Protein AF-A0A8S3HIA4-F1 (afdb_monomer_lite)

InterPro domains:
  IPR002110 Ankyrin repeat [PF12796] (87-155)
  IPR002110 Ankyrin repeat [PS50088] (114-146)
  IPR002110 Ankyrin repeat [SM00248] (114-143)
  IPR036770 Ankyrin repeat-containing domain superfamily [G3DSA:1.25.40.20] (20-155)
  IPR036770 Ankyrin repeat-containing domain superfamily [SSF48403] (70-155)
  IPR051226 Protein Phosphatase 1 Regulatory Subunit [PTHR24179] (12-155)

Sequence (155 aa):
MDHSELVQEMVLLEKLTAQERLKHAKRRRQQQLANWARREASLGNGTIISSSMTNGTITSISNSRKLKSIRTKEFLVQFPANVVLLEATARQDVEEVRSLLKSGKYNPNTANEDGLTPMHQCSIDNSDQILRLLIEHGGDVNAKDRDLWTPLHAA

Radius of gyration: 24.71 Å; chains: 1; bounding box: 54×59×45 Å

Foldseek 3Di:
DDPVVVVVVVVVLVVDDPVVNVVVVVVVVVVVVVVVVVVCVVVPPPDDDPPPPDDDDDDDDDDDDDPPDPPPPPPPDDDDLLCQLLVCLLVLVLVSNLVSLVVVPHQQCRADPQQDGSLLNCLLVVPPSSNVSSVVSPNDQCRQGPVGDGSVNSD

Organism: NCBI:txid392030

Secondary structure (DSSP, 8-state):
--HHHHHHHHHHHHHS-HHHHHHHHHHHHHHHHHHHHHHHHHH-----------SS--------S----------SS---HHHHHHHHHHTT-HHHHHHHHHTT-S-TT---TT---HHHHHHHTT-HHHHHHHHHTT--TT---TT---GGGG-

Structure (mmCIF, N/CA/C/O backbone):
data_AF-A0A8S3HIA4-F1
#
_entry.id   AF-A0A8S3HIA4-F1
#
loop_
_atom_site.group_PDB
_atom_site.id
_atom_site.type_symbol
_atom_site.label_atom_id
_atom_site.label_alt_id
_atom_site.label_comp_id
_atom_site.label_asym_id
_atom_site.label_entity_id
_atom_site.label_seq_id
_atom_site.pdbx_PDB_ins_code
_atom_site.Cartn_x
_atom_site.Cartn_y
_atom_site.Cartn_z
_atom_site.occupancy
_atom_site.B_iso_or_equiv
_atom_site.auth_seq_id
_atom_site.auth_comp_id
_atom_site.auth_asym_id
_atom_site.auth_atom_id
_atom_site.pdbx_PDB_model_num
ATOM 1 N N . MET A 1 1 ? -0.878 31.981 15.304 1.00 63.88 1 MET A N 1
ATOM 2 C CA . MET A 1 1 ? 0.476 32.533 15.151 1.00 63.88 1 MET A CA 1
ATOM 3 C C . MET A 1 1 ? 0.312 33.604 14.128 1.00 63.88 1 MET A C 1
ATOM 5 O O . MET A 1 1 ? -0.175 33.304 13.040 1.00 63.88 1 MET A O 1
ATOM 9 N N . ASP A 1 2 ? 0.668 34.809 14.517 1.00 78.75 2 ASP A N 1
ATOM 10 C CA . ASP A 1 2 ? 0.350 35.976 13.727 1.00 78.75 2 ASP A CA 1
ATOM 11 C C . ASP A 1 2 ? 1.569 36.352 12.891 1.00 78.75 2 ASP A C 1
ATOM 13 O O . ASP A 1 2 ? 2.717 36.115 13.276 1.00 78.75 2 ASP A O 1
ATOM 17 N N . HIS A 1 3 ? 1.322 36.893 11.701 1.00 74.69 3 HIS A N 1
ATOM 18 C CA . HIS A 1 3 ? 2.377 37.232 10.748 1.00 74.69 3 HIS A CA 1
ATOM 19 C C . HIS A 1 3 ? 3.399 38.223 11.342 1.00 74.69 3 HIS A C 1
ATOM 21 O O . HIS A 1 3 ? 4.589 38.134 11.053 1.00 74.69 3 HIS A O 1
ATOM 27 N N . SER A 1 4 ? 2.955 39.101 12.244 1.00 84.44 4 SER A N 1
ATOM 28 C CA . SER A 1 4 ? 3.802 40.043 12.984 1.00 84.44 4 SER A CA 1
ATOM 29 C C . SER A 1 4 ? 4.857 39.358 13.863 1.00 84.44 4 SER A C 1
ATOM 31 O O . SER A 1 4 ? 5.997 39.818 13.904 1.00 84.44 4 SER A O 1
ATOM 33 N N . GLU A 1 5 ? 4.521 38.244 14.519 1.00 83.88 5 GLU A N 1
ATOM 34 C CA . GLU A 1 5 ? 5.462 37.486 15.356 1.00 83.88 5 GLU A CA 1
ATOM 35 C C . GLU A 1 5 ? 6.565 36.835 14.510 1.00 83.88 5 GLU A C 1
ATOM 37 O O . GLU A 1 5 ? 7.728 36.833 14.909 1.00 83.88 5 GLU A O 1
ATOM 42 N N . LEU A 1 6 ? 6.220 36.324 13.318 1.00 81.56 6 LEU A N 1
ATOM 43 C CA . LEU A 1 6 ? 7.190 35.741 12.379 1.00 81.56 6 LEU A CA 1
ATOM 44 C C . LEU A 1 6 ? 8.194 36.782 11.882 1.00 81.56 6 LEU A C 1
ATOM 46 O O . LEU A 1 6 ? 9.395 36.519 11.850 1.00 81.56 6 LEU A O 1
ATOM 50 N N . VAL A 1 7 ? 7.707 37.969 11.515 1.00 85.00 7 VAL A N 1
ATOM 51 C CA . VAL A 1 7 ? 8.556 39.057 11.015 1.00 85.00 7 VAL A CA 1
ATOM 52 C C . VAL A 1 7 ? 9.535 39.525 12.097 1.00 85.00 7 VAL A C 1
ATOM 54 O O . VAL A 1 7 ? 10.718 39.706 11.818 1.00 85.00 7 VAL A O 1
ATOM 57 N N . GLN A 1 8 ? 9.087 39.654 13.349 1.00 86.31 8 GLN A N 1
ATOM 58 C CA . GLN A 1 8 ? 9.967 40.004 14.473 1.00 86.31 8 GLN A CA 1
ATOM 59 C C . GLN A 1 8 ? 11.010 38.915 14.758 1.00 86.31 8 GLN A C 1
ATOM 61 O O . GLN A 1 8 ? 12.177 39.211 15.017 1.00 86.31 8 GLN A O 1
ATOM 66 N N . GLU A 1 9 ? 10.606 37.649 14.680 1.00 84.25 9 GLU A N 1
ATOM 67 C CA . GLU A 1 9 ? 11.474 36.494 14.902 1.00 84.25 9 GLU A CA 1
ATOM 68 C C . GLU A 1 9 ? 12.581 36.386 13.837 1.00 84.25 9 GLU A C 1
ATOM 70 O O . GLU A 1 9 ? 13.726 36.083 14.175 1.00 84.25 9 GLU A O 1
ATOM 75 N N . MET A 1 10 ? 12.289 36.716 12.574 1.00 80.94 10 MET A N 1
ATOM 76 C CA . MET A 1 10 ? 13.283 36.744 11.491 1.00 80.94 10 MET A CA 1
ATOM 77 C C . MET A 1 10 ? 14.411 37.749 11.748 1.00 80.94 10 MET A C 1
ATOM 79 O O . MET A 1 10 ? 15.584 37.394 11.642 1.00 80.94 10 MET A O 1
ATOM 83 N N . VAL A 1 11 ? 14.070 38.969 12.168 1.00 86.56 11 VAL A N 1
ATOM 84 C CA . VAL A 1 11 ? 15.056 40.021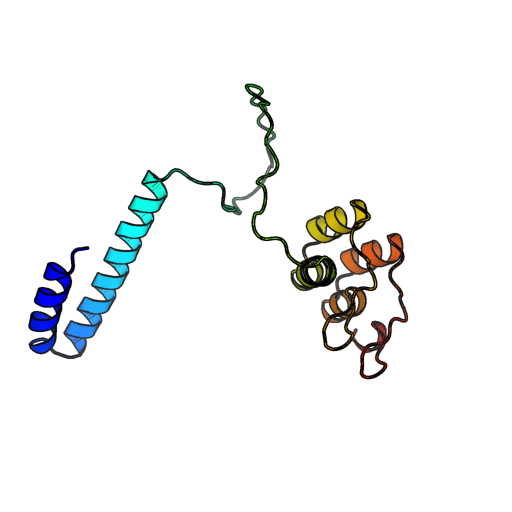 12.477 1.00 86.56 11 VAL A CA 1
ATOM 85 C C . VAL A 1 11 ? 15.965 39.620 13.649 1.00 86.56 11 VAL A C 1
ATOM 87 O O . VAL A 1 11 ? 17.131 40.015 13.717 1.00 86.56 11 VAL A O 1
ATOM 90 N N . LEU A 1 12 ? 15.459 38.814 14.589 1.00 86.25 12 LEU A N 1
ATOM 91 C CA . LEU A 1 12 ? 16.259 38.275 15.693 1.00 86.25 12 LEU A CA 1
ATOM 92 C C . LEU A 1 12 ? 17.199 37.157 15.226 1.00 86.25 12 LEU A C 1
ATOM 94 O O . LEU A 1 12 ? 18.353 37.115 15.654 1.00 86.25 12 LEU A O 1
ATOM 98 N N . LEU A 1 13 ? 16.736 36.277 14.332 1.00 83.50 13 LEU A N 1
ATOM 99 C CA . LEU A 1 13 ? 17.530 35.175 13.777 1.00 83.50 13 LEU A CA 1
ATOM 100 C C . LEU A 1 13 ? 18.769 35.658 13.023 1.00 83.50 13 LEU A C 1
ATOM 102 O O . LEU A 1 13 ? 19.823 35.032 13.145 1.00 83.50 13 LEU A O 1
ATOM 106 N N . GLU A 1 14 ? 18.688 36.784 12.317 1.00 85.19 14 GLU A N 1
ATOM 107 C CA . GLU A 1 14 ? 19.831 37.379 11.610 1.00 85.19 14 GLU A CA 1
ATOM 108 C C . GLU A 1 14 ? 21.009 37.694 12.543 1.00 85.19 14 GLU A C 1
ATOM 110 O O . GLU A 1 14 ? 22.164 37.530 12.151 1.00 85.19 14 GLU A O 1
ATOM 115 N N . LYS A 1 15 ? 20.730 38.039 13.805 1.00 89.81 15 LYS A N 1
ATOM 116 C CA . LYS A 1 15 ? 21.738 38.411 14.813 1.00 89.81 15 LYS A CA 1
ATOM 117 C C . LYS A 1 15 ? 22.337 37.219 15.569 1.00 89.81 15 LYS A C 1
ATOM 119 O O . LYS A 1 15 ? 23.327 37.385 16.272 1.00 89.81 15 LYS A O 1
ATOM 124 N N . LEU A 1 16 ? 21.733 36.036 15.451 1.00 88.25 16 LEU A N 1
ATOM 125 C CA . LEU A 1 16 ? 22.112 34.825 16.187 1.00 88.25 16 LEU A CA 1
ATOM 126 C C . LEU A 1 16 ? 23.179 34.016 15.439 1.00 88.25 16 LEU A C 1
ATOM 128 O O . LEU A 1 16 ? 23.212 33.989 14.206 1.00 88.25 16 LEU A O 1
ATOM 132 N N . THR A 1 17 ? 24.017 33.295 16.183 1.00 93.69 17 THR A N 1
ATOM 133 C CA . THR A 1 17 ? 24.987 32.347 15.614 1.00 93.69 17 THR A CA 1
ATOM 134 C C . THR A 1 17 ? 24.293 31.093 15.069 1.00 93.69 17 THR A C 1
ATOM 136 O O . THR A 1 17 ? 23.145 30.786 15.402 1.00 93.69 17 THR A O 1
ATOM 139 N N . ALA A 1 18 ? 24.990 30.307 14.242 1.00 88.25 18 ALA A N 1
ATOM 140 C CA . ALA A 1 18 ? 24.420 29.102 13.632 1.00 88.25 18 ALA A CA 1
ATOM 141 C C . ALA A 1 18 ? 23.886 28.082 14.664 1.00 88.25 18 ALA A C 1
ATOM 143 O O . ALA A 1 18 ? 22.808 27.513 14.476 1.00 88.25 18 ALA A O 1
ATOM 144 N N . GLN A 1 19 ? 24.597 27.883 15.780 1.00 91.50 19 GLN A N 1
ATOM 145 C CA . GLN A 1 19 ? 24.171 26.963 16.843 1.00 91.50 19 GLN A CA 1
ATOM 146 C C . GLN A 1 19 ? 22.907 27.455 17.561 1.00 91.50 19 GLN A C 1
ATOM 148 O O . GLN A 1 19 ? 22.014 26.666 17.883 1.00 91.50 19 GLN A O 1
ATOM 153 N N . GLU A 1 20 ? 22.794 28.763 17.773 1.00 92.19 20 GLU A N 1
ATOM 154 C CA . GLU A 1 20 ? 21.632 29.369 18.418 1.00 92.19 20 GLU A CA 1
ATOM 155 C C . GLU A 1 20 ? 20.405 29.351 17.507 1.00 92.19 20 GLU A C 1
ATOM 157 O O . GLU A 1 20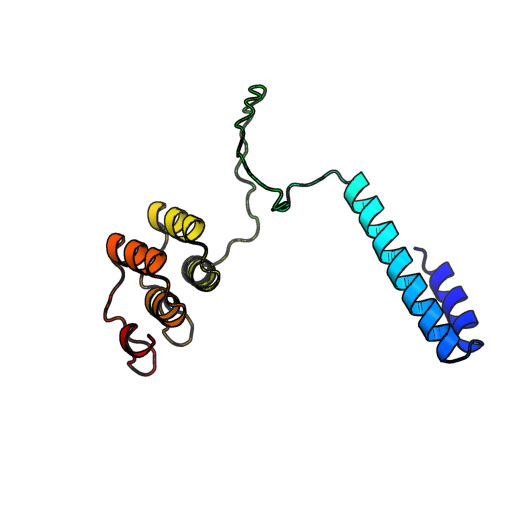 ? 19.313 29.022 17.974 1.00 92.19 20 GLU A O 1
ATOM 162 N N . ARG A 1 21 ? 20.580 29.591 16.200 1.00 90.62 21 ARG A N 1
ATOM 163 C CA . ARG A 1 21 ? 19.514 29.421 15.198 1.00 90.62 21 ARG A CA 1
ATOM 164 C C . ARG A 1 21 ? 18.983 27.988 15.189 1.00 90.62 21 ARG A C 1
ATOM 166 O O . ARG A 1 21 ? 17.771 27.786 15.171 1.00 90.62 21 ARG A O 1
ATOM 173 N N . LEU A 1 22 ? 19.862 26.985 15.286 1.00 91.19 22 LEU A N 1
ATOM 174 C CA . LEU A 1 22 ? 19.455 25.579 15.364 1.00 91.19 22 LEU A CA 1
ATOM 175 C C . LEU A 1 22 ? 18.663 25.276 16.645 1.00 91.19 22 LEU A C 1
ATOM 177 O O . LEU A 1 22 ? 17.623 24.614 16.598 1.00 91.19 22 LEU A O 1
ATOM 181 N N . LYS A 1 23 ? 19.126 25.770 17.800 1.00 93.19 23 LYS A N 1
ATOM 182 C CA . LYS A 1 23 ? 18.412 25.621 19.079 1.00 93.19 23 LYS A CA 1
ATOM 183 C C . LYS A 1 23 ? 17.043 26.301 19.032 1.00 93.19 23 LYS A C 1
ATOM 185 O O . LYS A 1 23 ? 16.050 25.732 19.491 1.00 93.19 23 LYS A O 1
ATOM 190 N N . HIS A 1 24 ? 16.984 27.489 18.439 1.00 90.69 24 HIS A N 1
ATOM 191 C CA . HIS A 1 24 ? 15.757 28.249 18.246 1.00 90.69 24 HIS A CA 1
ATOM 192 C C . HIS A 1 24 ? 14.766 27.507 17.341 1.00 90.69 24 HIS A C 1
ATOM 194 O O . HIS A 1 24 ? 13.612 27.341 17.728 1.00 90.69 24 HIS A O 1
ATOM 200 N N . ALA A 1 25 ? 15.222 26.960 16.209 1.00 90.69 25 ALA A N 1
ATOM 201 C CA . ALA A 1 25 ? 14.399 26.160 15.299 1.00 90.69 25 ALA A CA 1
ATOM 202 C C . ALA A 1 25 ? 13.821 24.902 15.974 1.00 90.69 25 ALA A C 1
ATOM 204 O O . ALA A 1 25 ? 12.629 24.619 15.843 1.00 90.69 25 ALA A O 1
ATOM 205 N N . LYS A 1 26 ? 14.627 24.179 16.767 1.00 93.38 26 LYS A N 1
ATOM 206 C CA . LYS A 1 26 ? 14.157 23.015 17.545 1.00 93.38 26 LYS A CA 1
ATOM 207 C C . LYS A 1 26 ? 13.060 23.404 18.539 1.00 93.38 26 LYS A C 1
ATOM 209 O O . LYS A 1 26 ? 12.005 22.771 18.574 1.00 93.38 26 LYS A O 1
ATOM 214 N N . ARG A 1 27 ? 13.276 24.484 19.299 1.00 91.94 27 ARG A N 1
ATOM 215 C CA . ARG A 1 27 ? 12.281 25.025 20.240 1.00 91.94 27 ARG A CA 1
ATOM 216 C C . ARG A 1 27 ? 11.000 25.448 19.517 1.00 91.94 27 ARG A C 1
ATOM 218 O O . ARG A 1 27 ? 9.906 25.152 19.989 1.00 91.94 27 ARG A O 1
ATOM 225 N N . ARG A 1 28 ? 11.125 26.085 18.351 1.00 89.25 28 ARG A N 1
ATOM 226 C CA . ARG A 1 28 ? 9.992 26.496 17.513 1.00 89.25 28 ARG A CA 1
ATOM 227 C C . ARG A 1 28 ? 9.160 25.301 17.062 1.00 89.25 28 ARG A C 1
ATOM 229 O O . ARG A 1 28 ? 7.941 25.311 17.220 1.00 89.25 28 ARG A O 1
ATOM 236 N N . ARG A 1 29 ? 9.810 24.251 16.553 1.00 91.56 29 ARG A N 1
ATOM 237 C CA . ARG A 1 29 ? 9.135 23.014 16.143 1.00 91.56 29 ARG A CA 1
ATOM 238 C C . ARG A 1 29 ? 8.385 22.382 17.313 1.00 91.56 29 ARG A C 1
ATOM 240 O O . ARG A 1 29 ? 7.231 21.997 17.153 1.00 91.56 29 ARG A O 1
ATOM 247 N N . GLN A 1 30 ? 9.002 22.337 18.491 1.00 93.56 30 GLN A N 1
ATOM 248 C CA . GLN A 1 30 ? 8.358 21.816 19.697 1.00 93.56 30 GLN A CA 1
ATOM 249 C C . GLN A 1 30 ? 7.117 22.635 20.090 1.00 93.56 30 GLN A C 1
ATOM 251 O O . GLN A 1 30 ? 6.072 22.060 20.382 1.00 93.56 30 GLN A O 1
ATOM 256 N N . GLN A 1 31 ? 7.194 23.969 20.031 1.00 91.69 31 GLN A N 1
ATOM 257 C CA . GLN A 1 31 ? 6.047 24.848 20.289 1.00 91.69 31 GLN A CA 1
ATOM 258 C C . GLN A 1 31 ? 4.914 24.645 19.274 1.00 91.69 31 GLN A C 1
ATOM 260 O O . GLN A 1 31 ? 3.747 24.602 19.657 1.00 91.69 31 GLN A O 1
ATOM 265 N N . GLN A 1 32 ? 5.238 24.499 17.986 1.00 90.62 32 GLN A N 1
ATOM 266 C CA . GLN A 1 32 ? 4.241 24.220 16.949 1.00 90.62 32 GLN A CA 1
ATOM 267 C C . GLN A 1 32 ? 3.514 22.896 17.208 1.00 90.62 32 GLN A C 1
ATOM 269 O O . GLN A 1 32 ? 2.287 22.861 17.136 1.00 90.62 32 GLN A O 1
ATOM 274 N N . LEU A 1 33 ? 4.250 21.838 17.564 1.00 91.75 33 LEU A N 1
ATOM 275 C CA . LEU A 1 33 ? 3.675 20.532 17.899 1.00 91.75 33 LEU A CA 1
ATOM 276 C C . LEU A 1 33 ? 2.782 20.595 19.148 1.00 91.75 33 LEU A C 1
ATOM 278 O O . LEU A 1 33 ? 1.692 20.032 19.143 1.00 91.75 33 LEU A O 1
ATOM 282 N N . ALA A 1 34 ? 3.193 21.322 20.191 1.00 90.94 34 ALA A N 1
ATOM 283 C CA . ALA A 1 34 ? 2.388 21.493 21.403 1.00 90.94 34 ALA A CA 1
ATOM 284 C C . ALA A 1 34 ? 1.084 22.266 21.133 1.00 90.94 34 ALA A C 1
ATOM 286 O O . ALA A 1 34 ? 0.007 21.863 21.575 1.00 90.94 34 ALA A O 1
ATOM 287 N N . ASN A 1 35 ? 1.163 23.351 20.357 1.00 89.19 35 ASN A N 1
ATOM 288 C CA . ASN A 1 35 ? -0.011 24.124 19.954 1.00 89.19 35 ASN A CA 1
ATOM 289 C C . ASN A 1 35 ? -0.955 23.307 19.064 1.00 89.19 35 ASN A C 1
ATOM 291 O O . ASN A 1 35 ? -2.172 23.426 19.194 1.00 89.19 35 ASN A O 1
ATOM 295 N N . TRP A 1 36 ? -0.401 22.472 18.180 1.00 84.25 36 TRP A N 1
ATOM 296 C CA . TRP A 1 36 ? -1.169 21.522 17.381 1.00 84.25 36 TRP A CA 1
ATOM 297 C C . TRP A 1 36 ? -1.908 20.515 18.267 1.00 84.25 36 TRP A C 1
ATOM 299 O O . TRP A 1 36 ? -3.125 20.418 18.175 1.00 84.25 36 TRP A O 1
ATOM 309 N N . ALA A 1 37 ? -1.209 19.844 19.187 1.00 86.75 37 ALA A N 1
ATOM 310 C CA . ALA A 1 37 ? -1.816 18.866 20.092 1.00 86.75 37 ALA A CA 1
ATOM 311 C C . ALA A 1 37 ? -2.947 19.473 20.941 1.00 86.75 37 ALA A C 1
ATOM 313 O O . ALA A 1 37 ? -4.000 18.862 21.112 1.00 86.75 37 ALA A O 1
ATOM 314 N N . ARG A 1 38 ? -2.770 20.711 21.423 1.00 85.38 38 ARG A N 1
ATOM 315 C CA . ARG A 1 38 ? -3.820 21.443 22.146 1.00 85.38 38 ARG A CA 1
ATOM 316 C C . ARG A 1 38 ? -5.041 21.728 21.266 1.00 85.38 38 ARG A C 1
ATOM 318 O O . ARG A 1 38 ? -6.166 21.642 21.753 1.00 85.38 38 ARG A O 1
ATOM 325 N N . ARG A 1 39 ? -4.828 22.071 19.990 1.00 82.12 39 ARG A N 1
ATOM 326 C CA . ARG A 1 39 ? -5.910 22.295 19.023 1.00 82.12 39 ARG A CA 1
ATOM 327 C C . ARG A 1 39 ? -6.679 21.003 18.747 1.00 82.12 39 ARG A C 1
ATOM 329 O O . ARG A 1 39 ? -7.902 21.022 18.837 1.00 82.12 39 ARG A O 1
ATOM 336 N N . GLU A 1 40 ? -5.982 19.900 18.497 1.00 82.44 40 GLU A N 1
ATOM 337 C CA . GLU A 1 40 ? -6.600 18.581 18.293 1.00 82.44 40 GLU A CA 1
ATOM 338 C C . GLU A 1 40 ? -7.439 18.164 19.510 1.00 82.44 40 GLU A C 1
ATOM 340 O O . GLU A 1 40 ? -8.599 17.793 19.366 1.00 82.44 40 GLU A O 1
ATOM 345 N N . ALA A 1 41 ? -6.912 18.340 20.729 1.00 78.81 41 ALA A N 1
ATOM 346 C CA . ALA A 1 41 ? -7.659 18.068 21.958 1.00 78.81 41 ALA A CA 1
ATOM 347 C C . ALA A 1 41 ? -8.930 18.934 22.087 1.00 78.81 41 ALA A C 1
ATOM 349 O O . ALA A 1 41 ? -9.953 18.462 22.581 1.00 78.81 41 ALA A O 1
ATOM 350 N N . SER A 1 42 ? -8.884 20.191 21.628 1.00 75.25 42 SER A N 1
ATOM 351 C CA . SER A 1 42 ? -10.039 21.102 21.650 1.00 75.25 42 SER A CA 1
ATOM 352 C C . SER A 1 42 ? -11.099 20.793 20.589 1.00 75.25 42 SER A C 1
ATOM 354 O O . SER A 1 42 ? -12.272 21.084 20.804 1.00 75.25 42 SER A O 1
ATOM 356 N N . LEU A 1 43 ? -10.703 20.185 19.466 1.00 68.44 43 LEU A N 1
ATOM 357 C CA . LEU A 1 43 ? -11.607 19.763 18.392 1.00 68.44 43 LEU A CA 1
ATOM 358 C C . LEU A 1 43 ? -12.369 18.472 18.741 1.00 68.44 43 LEU A C 1
ATOM 360 O O . LEU A 1 43 ? -13.290 18.093 18.018 1.00 68.44 43 LEU A O 1
ATOM 364 N N . GLY A 1 44 ? -12.031 17.839 19.872 1.00 52.78 44 GLY A N 1
ATOM 365 C CA . GLY A 1 44 ? -12.527 16.527 20.265 1.00 52.78 44 GLY A CA 1
ATOM 366 C C . GLY A 1 44 ? -11.930 15.446 19.367 1.00 52.78 44 GLY A C 1
ATOM 367 O O . GLY A 1 44 ? -11.718 15.666 18.181 1.00 52.78 44 GLY A O 1
ATOM 368 N N . ASN A 1 45 ? -11.648 14.265 19.920 1.00 55.00 45 ASN A N 1
ATOM 369 C CA . ASN A 1 45 ? -11.175 13.109 19.155 1.00 55.00 45 ASN A CA 1
ATOM 370 C C . ASN A 1 45 ? -12.188 12.731 18.059 1.00 55.00 45 ASN A C 1
ATOM 372 O O . ASN A 1 45 ? -13.036 11.855 18.242 1.00 55.00 45 ASN A O 1
ATOM 376 N N . GLY A 1 46 ? -12.095 13.375 16.900 1.00 45.47 46 GLY A N 1
ATOM 377 C CA . GLY A 1 46 ? -12.715 12.928 15.674 1.00 45.47 46 GLY A CA 1
ATOM 378 C C . GLY A 1 46 ? -12.007 11.649 15.277 1.00 45.47 46 GLY A C 1
ATOM 379 O O . GLY A 1 46 ? -10.961 11.712 14.658 1.00 45.47 46 GLY A O 1
ATOM 380 N N . THR A 1 47 ? -12.553 10.512 15.709 1.00 47.34 47 THR A N 1
ATOM 381 C CA . THR A 1 47 ? -12.251 9.130 15.314 1.00 47.34 47 THR A CA 1
ATOM 382 C C . THR A 1 47 ? -11.325 9.013 14.092 1.00 47.34 47 THR A C 1
ATOM 384 O O . THR A 1 47 ? -11.795 8.808 12.968 1.00 47.34 47 THR A O 1
ATOM 387 N N . ILE A 1 48 ? -10.021 9.108 14.341 1.00 41.06 48 ILE A N 1
ATOM 388 C CA . ILE A 1 48 ? -8.942 8.626 13.486 1.00 41.06 48 ILE A CA 1
ATOM 389 C C . ILE A 1 48 ? -8.224 7.609 14.370 1.00 41.06 48 ILE A C 1
ATOM 391 O O . ILE A 1 48 ? -7.495 7.977 15.282 1.00 41.06 48 ILE A O 1
ATOM 395 N N . ILE A 1 49 ? -8.595 6.344 14.179 1.00 44.03 49 ILE A N 1
ATOM 396 C CA . ILE A 1 49 ? -7.840 5.121 14.475 1.00 44.03 49 ILE A CA 1
ATOM 397 C C . ILE A 1 49 ? -6.678 5.325 15.466 1.00 44.03 49 ILE A C 1
ATOM 399 O O . ILE A 1 49 ? -5.509 5.325 15.091 1.00 44.03 49 ILE A O 1
ATOM 403 N N . SER A 1 50 ? -6.982 5.466 16.759 1.00 37.69 50 SER A N 1
ATOM 404 C CA . SER A 1 50 ? -5.997 5.132 17.782 1.00 37.69 50 SER A CA 1
ATOM 405 C C . SER A 1 50 ? -6.030 3.616 17.936 1.00 37.69 50 SER A C 1
ATOM 407 O O . SER A 1 50 ? -6.729 3.086 18.802 1.00 37.69 50 SER A O 1
ATOM 409 N N . SER A 1 51 ? -5.282 2.905 17.096 1.00 37.75 51 SER A N 1
ATOM 410 C CA . SER A 1 51 ? -4.815 1.563 17.445 1.00 37.75 51 SER A CA 1
ATOM 411 C C . SER A 1 51 ? -3.795 1.722 18.570 1.00 37.75 51 SER A C 1
ATOM 413 O O . SER A 1 51 ? -2.587 1.642 18.375 1.00 37.75 51 SER A O 1
ATOM 415 N N . SER A 1 52 ? -4.301 2.036 19.763 1.00 35.06 52 SER A N 1
ATOM 416 C CA . SER A 1 52 ? -3.560 1.916 21.006 1.00 35.06 52 SER A CA 1
ATOM 417 C C . SER A 1 52 ? -3.422 0.426 21.274 1.00 35.06 52 SER A C 1
ATOM 419 O O . SER A 1 52 ? -4.305 -0.200 21.855 1.00 35.06 52 SER A O 1
ATOM 421 N N . MET A 1 53 ? -2.319 -0.148 20.800 1.00 40.06 53 MET A N 1
ATOM 422 C CA . MET A 1 53 ? -1.803 -1.411 21.307 1.00 40.06 53 MET A CA 1
ATOM 423 C C . MET A 1 53 ? -1.509 -1.231 22.800 1.00 40.06 53 MET A C 1
ATOM 425 O O . MET A 1 53 ? -0.451 -0.743 23.186 1.00 40.06 53 MET A O 1
ATOM 429 N N . THR A 1 54 ? -2.463 -1.613 23.643 1.00 38.69 54 THR A N 1
ATOM 430 C CA . THR A 1 54 ? -2.235 -1.861 25.066 1.00 38.69 54 THR A CA 1
ATOM 431 C C . THR A 1 54 ? -2.831 -3.217 25.403 1.00 38.69 54 THR A C 1
ATOM 433 O O . THR A 1 54 ? -4.045 -3.364 25.485 1.00 38.69 54 THR A O 1
ATOM 436 N N . ASN A 1 55 ? -1.934 -4.198 25.503 1.00 34.53 55 ASN A N 1
ATOM 437 C CA . ASN A 1 55 ? -2.031 -5.490 26.178 1.00 34.53 55 ASN A CA 1
ATOM 438 C C . ASN A 1 55 ? -3.428 -5.972 26.600 1.00 34.53 55 ASN A C 1
ATOM 440 O O . ASN A 1 55 ? -3.944 -5.527 27.618 1.00 34.53 55 ASN A O 1
ATOM 444 N N . GLY A 1 56 ? -3.906 -7.014 25.908 1.00 42.66 56 GLY A N 1
ATOM 445 C CA . GLY A 1 56 ? -4.777 -8.052 26.466 1.00 42.66 56 GLY A CA 1
ATOM 446 C C . GLY A 1 56 ? -6.221 -7.640 26.765 1.00 42.66 56 GLY A C 1
ATOM 447 O O . GLY A 1 56 ? -6.490 -6.723 27.524 1.00 42.66 56 GLY A O 1
ATOM 448 N N . THR A 1 57 ? -7.159 -8.432 26.241 1.00 28.53 57 THR A N 1
ATOM 449 C CA . THR A 1 57 ? -8.622 -8.401 26.456 1.00 28.53 57 THR A CA 1
ATOM 450 C C . THR A 1 57 ? -9.402 -7.268 25.776 1.00 28.53 57 THR A C 1
ATOM 452 O O . THR A 1 57 ? -9.468 -6.134 26.236 1.00 28.53 57 THR A O 1
ATOM 455 N N . ILE A 1 58 ? -10.100 -7.626 24.692 1.00 34.88 58 ILE A N 1
ATOM 456 C CA . ILE A 1 58 ? -11.241 -6.867 24.172 1.00 34.88 58 ILE A CA 1
ATOM 457 C C . ILE A 1 58 ? -12.414 -7.155 25.114 1.00 34.88 58 ILE A C 1
ATOM 459 O O . ILE A 1 58 ? -13.095 -8.170 24.979 1.00 34.88 58 ILE A O 1
ATOM 463 N N . THR A 1 59 ? -12.637 -6.297 26.105 1.00 31.03 59 THR A N 1
ATOM 464 C CA . THR A 1 59 ? -13.885 -6.295 26.871 1.00 31.03 59 THR A CA 1
ATOM 465 C C . THR A 1 59 ? -14.922 -5.472 26.119 1.00 31.03 59 THR A C 1
ATOM 467 O O . THR A 1 59 ? -14.836 -4.253 25.985 1.00 31.03 59 THR A O 1
ATOM 470 N N . SER A 1 60 ? -15.932 -6.171 25.611 1.00 42.88 60 SER A N 1
ATOM 471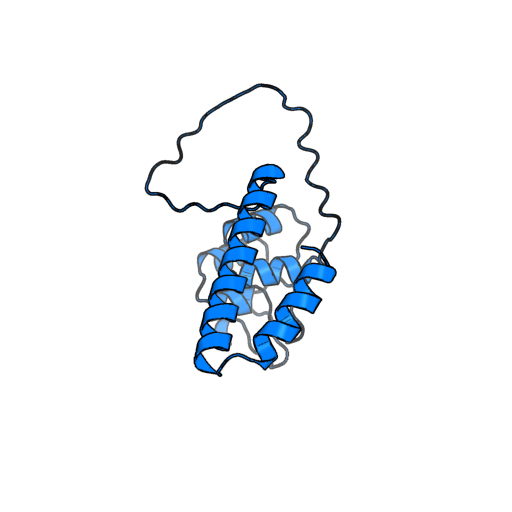 C CA . SER A 1 60 ? -17.180 -5.606 25.115 1.00 42.88 60 SER A CA 1
ATOM 472 C C . SER A 1 60 ? -17.852 -4.779 26.212 1.00 42.88 60 SER A C 1
ATOM 474 O O . SER A 1 60 ? -18.417 -5.338 27.151 1.00 42.88 60 SER A O 1
ATOM 476 N N . ILE A 1 61 ? -17.821 -3.452 26.086 1.00 35.53 61 ILE A N 1
ATOM 477 C CA . ILE A 1 61 ? -18.644 -2.558 26.902 1.00 35.53 61 ILE A CA 1
ATOM 478 C C . ILE A 1 61 ? -19.777 -2.032 26.031 1.00 35.53 61 ILE A C 1
ATOM 480 O O . ILE A 1 61 ? -19.659 -1.080 25.260 1.00 35.53 61 ILE A O 1
ATOM 484 N N . SER A 1 62 ? -20.899 -2.722 26.187 1.00 38.75 62 SER A N 1
ATOM 485 C CA . SER A 1 62 ? -22.240 -2.295 25.838 1.00 38.75 62 SER A CA 1
ATOM 486 C C . SER A 1 62 ? -22.560 -0.943 26.476 1.00 38.75 62 SER A C 1
ATOM 488 O O . SER A 1 62 ? -22.690 -0.844 27.695 1.00 38.75 62 SER A O 1
ATOM 490 N N . ASN A 1 63 ? -22.779 0.079 25.652 1.00 31.50 63 ASN A N 1
ATOM 491 C CA . ASN A 1 63 ? -23.597 1.219 26.045 1.00 31.50 63 ASN A CA 1
ATOM 492 C C . ASN A 1 63 ? -24.593 1.555 24.936 1.00 31.50 63 ASN A C 1
ATOM 494 O O . ASN A 1 63 ? -24.387 2.391 24.058 1.00 31.50 63 ASN A O 1
ATOM 498 N N . SER A 1 64 ? -25.709 0.839 25.010 1.00 38.75 64 SER A N 1
ATOM 499 C CA . SER A 1 64 ? -26.944 1.068 24.281 1.00 38.75 64 SER A CA 1
ATOM 500 C C . SER A 1 64 ? -27.553 2.398 24.723 1.00 38.75 64 SER A C 1
ATOM 502 O O . SER A 1 64 ? -28.174 2.462 25.783 1.00 38.75 64 SER A O 1
ATOM 504 N N . ARG A 1 65 ? -27.385 3.467 23.935 1.00 35.44 65 ARG A N 1
ATOM 505 C CA . ARG A 1 65 ? -28.294 4.629 23.909 1.00 35.44 65 ARG A CA 1
ATOM 506 C C . ARG A 1 65 ? -27.948 5.542 22.722 1.00 35.44 65 ARG A C 1
ATOM 508 O O . ARG A 1 65 ? -26.885 6.144 22.687 1.00 35.44 65 ARG A O 1
ATOM 515 N N . LYS A 1 66 ? -28.902 5.653 21.783 1.00 34.97 66 LYS A N 1
ATOM 516 C CA . LYS A 1 66 ? -28.871 6.345 20.471 1.00 34.97 66 LYS A CA 1
ATOM 517 C C . LYS A 1 66 ? -28.100 5.632 19.351 1.00 34.97 66 LYS A C 1
ATOM 519 O O . LYS A 1 66 ? -27.153 6.160 18.785 1.00 34.97 66 LYS A O 1
ATOM 524 N N . LEU A 1 67 ? -28.665 4.518 18.886 1.00 35.34 67 LEU A N 1
ATOM 525 C CA . LEU A 1 67 ? -28.575 4.110 17.478 1.00 35.34 67 LEU A CA 1
ATOM 526 C C . LEU A 1 67 ? -29.406 5.079 16.611 1.00 35.34 67 LEU A C 1
ATOM 528 O O . LEU A 1 67 ? -30.411 4.708 16.015 1.00 35.34 67 LEU A O 1
ATOM 532 N N . LYS A 1 68 ? -29.038 6.364 16.582 1.00 31.20 68 LYS A N 1
ATOM 533 C CA . LYS A 1 68 ? -29.423 7.227 15.465 1.00 31.20 68 LYS A CA 1
ATOM 534 C C . LYS A 1 68 ? -28.346 7.000 14.434 1.00 31.20 68 LYS A C 1
ATOM 536 O O . LYS A 1 68 ? -27.241 7.471 14.662 1.00 31.20 68 LYS A O 1
ATOM 541 N N . SER A 1 69 ? -28.682 6.204 13.416 1.00 36.28 69 SER A N 1
ATOM 542 C CA . SER A 1 69 ? -27.969 6.051 12.148 1.00 36.28 69 SER A CA 1
ATOM 543 C C . SER A 1 69 ? -26.540 6.581 12.238 1.00 36.28 69 SER A C 1
ATOM 545 O O . SER A 1 69 ? -26.299 7.775 12.045 1.00 36.28 69 SER A O 1
ATOM 547 N N . ILE A 1 70 ? -25.588 5.690 12.532 1.00 41.09 70 ILE A N 1
ATOM 548 C CA . ILE A 1 70 ? -24.231 5.870 12.022 1.00 41.09 70 ILE A CA 1
ATOM 549 C C . ILE A 1 70 ? -24.429 5.795 10.511 1.00 41.09 70 ILE A C 1
ATOM 551 O O . ILE A 1 70 ? -24.301 4.740 9.898 1.00 41.09 70 ILE A O 1
ATOM 555 N N . ARG A 1 71 ? -24.910 6.900 9.936 1.00 37.03 71 ARG A N 1
ATOM 556 C CA . ARG A 1 71 ? -24.870 7.182 8.523 1.00 37.03 71 ARG A CA 1
ATOM 557 C C . ARG A 1 71 ? -23.402 6.983 8.246 1.00 37.03 71 ARG A C 1
ATOM 559 O O . ARG A 1 71 ? -22.579 7.716 8.800 1.00 37.03 71 ARG A O 1
ATOM 566 N N . THR A 1 72 ? -23.111 5.859 7.591 1.00 43.25 72 THR A N 1
ATOM 567 C CA . THR A 1 72 ? -21.822 5.517 7.002 1.00 43.25 72 THR A CA 1
ATOM 568 C C . THR A 1 72 ? -21.110 6.827 6.768 1.00 43.25 72 THR A C 1
ATOM 570 O O . THR A 1 72 ? -21.690 7.644 6.051 1.00 43.25 72 THR A O 1
ATOM 573 N N . LYS A 1 73 ? -19.989 7.106 7.457 1.00 54.34 73 LYS A N 1
ATOM 574 C CA . LYS A 1 73 ? -19.185 8.293 7.139 1.00 54.34 73 LYS A CA 1
ATOM 575 C C . LYS A 1 73 ? -19.106 8.282 5.620 1.00 54.34 73 LYS A C 1
ATOM 577 O O . LYS A 1 73 ? -18.554 7.333 5.068 1.00 54.34 73 LYS A O 1
ATOM 582 N N . GLU A 1 74 ? -19.820 9.194 4.964 1.00 50.31 74 GLU A N 1
ATOM 583 C CA . GLU A 1 74 ? -19.875 9.225 3.513 1.00 50.31 74 GLU A CA 1
ATOM 584 C C . GLU A 1 74 ? -18.465 9.646 3.169 1.00 50.31 74 GLU A C 1
ATOM 586 O O . GLU A 1 74 ? -18.105 10.810 3.335 1.00 50.31 74 GLU A O 1
ATOM 591 N N . PHE A 1 75 ? -17.614 8.663 2.876 1.00 60.19 75 PHE A N 1
ATOM 592 C CA . PHE A 1 75 ? -16.286 8.926 2.381 1.00 60.19 75 PHE A CA 1
ATOM 593 C C . PHE A 1 75 ? -16.520 9.716 1.099 1.00 60.19 75 PHE A C 1
ATOM 595 O O . PHE A 1 75 ? -16.942 9.165 0.084 1.00 60.19 75 PHE A O 1
ATOM 602 N N . LEU A 1 76 ? -16.368 11.040 1.210 1.00 71.62 76 LEU A N 1
ATOM 603 C CA . LEU A 1 76 ? -16.584 11.979 0.111 1.00 71.62 76 LEU A CA 1
ATOM 604 C C . LEU A 1 76 ? -15.593 11.691 -1.019 1.00 71.62 76 LEU A C 1
ATOM 606 O O . LEU A 1 76 ? -15.872 11.958 -2.181 1.00 71.62 76 LEU A O 1
ATOM 610 N N . VAL A 1 77 ? -14.447 11.113 -0.654 1.00 79.81 77 VAL A N 1
ATOM 611 C CA . VAL A 1 77 ? -13.435 10.597 -1.563 1.00 79.81 77 VAL A CA 1
ATOM 612 C C . VAL A 1 77 ? -13.570 9.081 -1.610 1.00 79.81 77 VAL A C 1
ATOM 614 O O . VAL A 1 77 ? -13.397 8.407 -0.595 1.00 79.81 77 VAL A O 1
ATOM 617 N N . GLN A 1 78 ? -13.881 8.556 -2.791 1.00 81.50 78 GLN A N 1
ATOM 618 C CA . GLN A 1 78 ? -13.888 7.125 -3.071 1.00 81.50 78 GLN A CA 1
ATOM 619 C C . GLN A 1 78 ? -12.797 6.812 -4.083 1.00 81.50 78 GLN A C 1
ATOM 621 O O . GLN A 1 78 ? -12.567 7.582 -5.016 1.00 81.50 78 GLN A O 1
ATOM 626 N N . PHE A 1 79 ? -12.143 5.671 -3.895 1.00 86.62 79 PHE A N 1
ATOM 627 C CA . PHE A 1 79 ? -11.153 5.168 -4.832 1.00 86.62 79 PHE A CA 1
ATOM 628 C C . PHE A 1 79 ? -11.765 4.098 -5.739 1.00 86.62 79 PHE A C 1
ATOM 630 O O . PHE A 1 79 ? -12.707 3.408 -5.334 1.00 86.62 79 PHE A O 1
ATOM 637 N N . PRO A 1 80 ? -11.229 3.936 -6.957 1.00 87.12 80 PRO A N 1
ATOM 638 C CA . PRO A 1 80 ? -11.604 2.845 -7.842 1.00 87.12 80 PRO A CA 1
ATOM 639 C C . PRO A 1 80 ? -11.461 1.471 -7.167 1.00 87.12 80 PRO A C 1
ATOM 641 O O . PRO A 1 80 ? -10.512 1.229 -6.421 1.00 87.12 80 PRO A O 1
ATOM 644 N N . ALA A 1 81 ? -12.390 0.553 -7.448 1.00 85.19 81 ALA A N 1
ATOM 645 C CA . ALA A 1 81 ? -12.439 -0.760 -6.798 1.00 85.19 81 ALA A CA 1
ATOM 646 C C . ALA A 1 81 ? -11.168 -1.600 -7.023 1.00 85.19 81 ALA A C 1
ATOM 648 O O . ALA A 1 81 ? -10.744 -2.319 -6.120 1.00 85.19 81 ALA A O 1
ATOM 649 N N . ASN A 1 82 ? -10.541 -1.470 -8.197 1.00 82.81 82 ASN A N 1
ATOM 650 C CA . ASN A 1 82 ? -9.266 -2.113 -8.511 1.00 82.81 82 ASN A CA 1
ATOM 651 C C . ASN A 1 82 ? -8.157 -1.693 -7.539 1.00 82.81 82 ASN A C 1
ATOM 653 O O . ASN A 1 82 ? -7.446 -2.545 -7.014 1.00 82.81 82 ASN A O 1
ATOM 657 N N . VAL A 1 83 ? -8.052 -0.391 -7.261 1.00 88.31 83 VAL A N 1
ATOM 658 C CA . VAL A 1 83 ? -7.020 0.171 -6.379 1.00 88.31 83 VAL A CA 1
ATOM 659 C C . VAL A 1 83 ? -7.255 -0.251 -4.933 1.00 88.31 83 VAL A C 1
ATOM 661 O O . VAL A 1 83 ? -6.320 -0.653 -4.253 1.00 88.31 83 VAL A O 1
ATOM 664 N N . VAL A 1 84 ? -8.506 -0.205 -4.469 1.00 91.31 84 VAL A N 1
ATOM 665 C CA . VAL A 1 84 ? -8.845 -0.499 -3.067 1.00 91.31 84 VAL A CA 1
ATOM 666 C C . VAL A 1 84 ? -8.460 -1.925 -2.676 1.00 91.31 84 VAL A C 1
ATOM 668 O O . VAL A 1 84 ? -7.863 -2.122 -1.620 1.00 91.31 84 VAL A O 1
ATOM 671 N N . LEU A 1 85 ? -8.780 -2.915 -3.517 1.00 91.88 85 LEU A N 1
ATOM 672 C CA . LEU A 1 85 ? -8.459 -4.306 -3.202 1.00 91.88 85 LEU A CA 1
ATOM 673 C C . LEU A 1 85 ? -6.947 -4.558 -3.255 1.00 91.88 85 LEU A C 1
ATOM 675 O O . LEU A 1 85 ? -6.413 -5.176 -2.338 1.00 91.88 85 LEU A O 1
ATOM 679 N N . LEU A 1 86 ? -6.253 -4.052 -4.279 1.00 92.25 86 LEU A N 1
ATOM 680 C CA . LEU A 1 86 ? -4.794 -4.181 -4.388 1.00 92.25 86 LEU A CA 1
ATOM 681 C C . LEU A 1 86 ? -4.076 -3.560 -3.189 1.00 92.25 86 LEU A C 1
ATOM 683 O O . LEU A 1 86 ? -3.232 -4.213 -2.584 1.00 92.25 86 LEU A O 1
ATOM 687 N N . GLU A 1 87 ? -4.469 -2.352 -2.791 1.00 91.19 87 GLU A N 1
ATOM 688 C CA . GLU A 1 87 ? -3.868 -1.644 -1.659 1.00 91.19 87 GLU A CA 1
ATOM 689 C C . GLU A 1 87 ? -4.127 -2.354 -0.323 1.00 91.19 87 GLU A C 1
ATOM 691 O O . GLU A 1 87 ? -3.235 -2.453 0.517 1.00 91.19 87 GLU A O 1
ATOM 696 N N . ALA A 1 88 ? -5.337 -2.882 -0.107 1.00 92.06 88 ALA A N 1
ATOM 697 C CA . ALA A 1 88 ? -5.634 -3.683 1.083 1.00 92.06 88 ALA A CA 1
ATOM 698 C C . ALA A 1 88 ? -4.776 -4.960 1.140 1.00 92.06 88 ALA A C 1
ATOM 700 O O . ALA A 1 88 ? -4.315 -5.352 2.213 1.00 92.06 88 ALA A O 1
ATOM 701 N N . THR A 1 89 ? -4.517 -5.566 -0.022 1.00 92.75 89 THR A N 1
ATOM 702 C CA . THR A 1 89 ? -3.666 -6.756 -0.149 1.00 92.75 89 THR A CA 1
ATOM 703 C C . THR A 1 89 ? -2.199 -6.419 0.138 1.00 92.75 89 THR A C 1
ATOM 705 O O . THR A 1 89 ? -1.574 -7.111 0.933 1.00 92.75 89 THR A O 1
ATOM 708 N N . ALA A 1 90 ? -1.682 -5.321 -0.425 1.00 91.50 90 ALA A N 1
ATOM 709 C CA . ALA A 1 90 ? -0.306 -4.851 -0.223 1.00 91.50 90 ALA A CA 1
ATOM 710 C C . ALA A 1 90 ? -0.011 -4.438 1.231 1.00 91.50 90 ALA A C 1
ATOM 712 O O . ALA A 1 90 ? 1.115 -4.553 1.705 1.00 91.50 90 ALA A O 1
ATOM 713 N N . ARG A 1 91 ? -1.027 -3.982 1.975 1.00 91.50 91 ARG A N 1
ATOM 714 C CA . ARG A 1 91 ? -0.922 -3.713 3.421 1.00 91.50 91 ARG A CA 1
ATOM 715 C C . ARG A 1 91 ? -1.012 -4.966 4.298 1.00 91.50 91 ARG A C 1
ATOM 717 O O . ARG A 1 91 ? -0.907 -4.835 5.516 1.00 91.50 91 ARG A O 1
ATOM 724 N N . GLN A 1 92 ? -1.244 -6.143 3.712 1.00 91.19 92 GLN A N 1
ATOM 725 C CA . GLN A 1 92 ? -1.534 -7.400 4.412 1.00 91.19 92 GLN A CA 1
ATOM 726 C C . GLN A 1 92 ? -2.731 -7.325 5.385 1.00 91.19 92 GLN A C 1
ATOM 728 O O . GLN A 1 92 ? -2.783 -8.047 6.384 1.00 91.19 92 GLN A O 1
ATOM 733 N N . ASP A 1 93 ? -3.728 -6.475 5.111 1.00 92.00 93 ASP A N 1
ATOM 734 C CA . ASP A 1 93 ? -4.914 -6.371 5.969 1.00 92.00 93 ASP A CA 1
ATOM 735 C C . ASP A 1 93 ? -5.953 -7.443 5.602 1.00 92.00 93 ASP A C 1
ATOM 737 O O . ASP A 1 93 ? -6.826 -7.259 4.750 1.00 92.00 93 ASP A O 1
ATOM 741 N N . VAL A 1 94 ? -5.850 -8.598 6.262 1.00 92.94 94 VAL A N 1
ATOM 742 C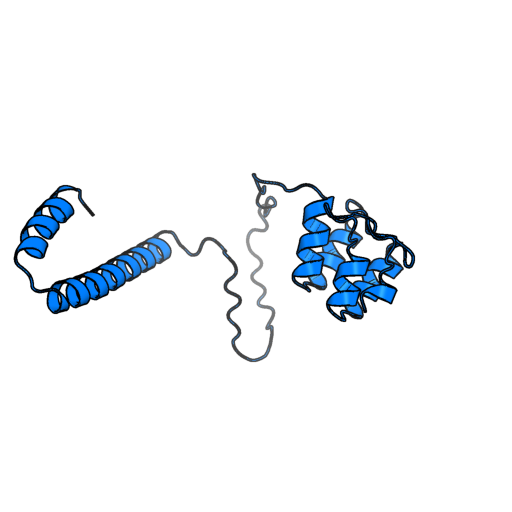 CA . VAL A 1 94 ? -6.691 -9.776 5.997 1.00 92.94 94 VAL A CA 1
ATOM 743 C C . VAL A 1 94 ? -8.181 -9.493 6.216 1.00 92.94 94 VAL A C 1
ATOM 745 O O . VAL A 1 94 ? -9.021 -9.984 5.457 1.00 92.94 94 VAL A O 1
ATOM 748 N N . GLU A 1 95 ? -8.535 -8.715 7.240 1.00 92.00 95 GLU A N 1
ATOM 749 C CA . GLU A 1 95 ? -9.938 -8.443 7.567 1.00 92.00 95 GLU A CA 1
ATOM 750 C C . GLU A 1 95 ? -10.558 -7.430 6.608 1.00 92.00 95 GLU A C 1
ATOM 752 O O . GLU A 1 95 ? -11.715 -7.591 6.201 1.00 92.00 95 GLU A O 1
ATOM 757 N N . GLU A 1 96 ? -9.789 -6.432 6.172 1.00 90.50 96 GLU A N 1
ATOM 758 C CA . GLU A 1 96 ? -10.234 -5.522 5.121 1.00 90.50 96 GLU A CA 1
ATOM 759 C C . GLU A 1 96 ? -10.434 -6.268 3.798 1.00 90.50 9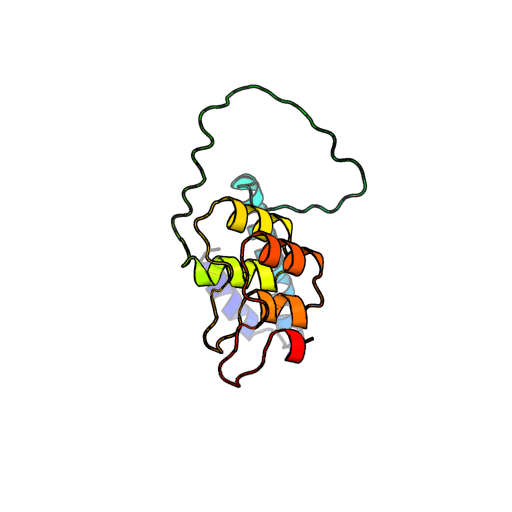6 GLU A C 1
ATOM 761 O O . GLU A 1 96 ? -11.516 -6.178 3.216 1.00 90.50 96 GLU A O 1
ATOM 766 N N . VAL A 1 97 ? -9.471 -7.092 3.370 1.00 92.00 97 VAL A N 1
ATOM 767 C CA . VAL A 1 97 ? -9.601 -7.916 2.154 1.00 92.00 97 VAL A CA 1
ATOM 768 C C . VAL A 1 97 ? -10.826 -8.832 2.236 1.00 92.00 97 VAL A C 1
ATOM 770 O O . VAL A 1 97 ? -11.627 -8.886 1.300 1.00 92.00 97 VAL A O 1
ATOM 773 N N . ARG A 1 98 ? -11.045 -9.497 3.378 1.00 92.88 98 ARG A N 1
ATOM 774 C CA . ARG A 1 98 ? -12.235 -10.328 3.618 1.00 92.88 98 ARG A CA 1
ATOM 775 C C . ARG A 1 98 ? -13.528 -9.522 3.485 1.00 92.88 98 ARG A C 1
ATOM 777 O O . ARG A 1 98 ? -14.487 -9.995 2.875 1.00 92.88 98 ARG A O 1
ATOM 784 N N . SER A 1 99 ? -13.584 -8.332 4.078 1.00 91.00 99 SER A N 1
ATOM 785 C CA . SER A 1 99 ? -14.757 -7.454 4.028 1.00 91.00 99 SER A CA 1
ATOM 786 C C . SER A 1 99 ? -15.050 -6.980 2.599 1.00 91.00 99 SER A C 1
ATOM 788 O O . SER A 1 99 ? -16.197 -7.035 2.141 1.00 91.00 99 SER A O 1
ATOM 790 N N . LEU A 1 100 ? -14.005 -6.591 1.861 1.00 90.62 100 LEU A N 1
ATOM 791 C CA . LEU A 1 100 ? -14.094 -6.160 0.468 1.00 90.62 100 LEU A CA 1
ATOM 792 C C . LEU A 1 100 ? -14.614 -7.294 -0.423 1.00 90.62 100 LEU A C 1
ATOM 794 O O . LEU A 1 100 ? -15.622 -7.112 -1.107 1.00 90.62 100 LEU A O 1
ATOM 798 N N . LEU A 1 101 ? -14.019 -8.486 -0.358 1.00 91.31 101 LEU A N 1
ATOM 799 C CA . LEU A 1 101 ? -14.441 -9.635 -1.169 1.00 91.31 101 LEU A CA 1
ATOM 800 C C . LEU A 1 101 ? -15.876 -10.087 -0.849 1.00 91.31 101 LEU A C 1
ATOM 802 O O . LEU A 1 101 ? -16.662 -10.348 -1.761 1.00 91.31 101 LEU A O 1
ATOM 806 N N . LYS A 1 102 ? -16.277 -10.080 0.431 1.00 91.69 102 LYS A N 1
ATOM 807 C CA . LYS A 1 102 ? -17.659 -10.392 0.847 1.00 91.69 102 LYS A CA 1
ATOM 808 C C . LYS A 1 102 ? -18.699 -9.412 0.317 1.00 91.69 102 LYS A C 1
ATOM 810 O O . LYS A 1 102 ? -19.850 -9.796 0.132 1.00 91.69 102 LYS A O 1
ATOM 815 N N . SER A 1 103 ? -18.325 -8.156 0.078 1.00 86.62 103 SER A N 1
ATOM 816 C CA . SER A 1 103 ? -19.256 -7.166 -0.470 1.00 86.62 103 SER A CA 1
ATOM 817 C C . SER A 1 103 ? -19.677 -7.469 -1.916 1.00 86.62 103 SER A C 1
ATOM 819 O O . SER A 1 103 ? -20.649 -6.884 -2.393 1.00 86.62 103 SER A O 1
ATOM 821 N N . GLY A 1 104 ? -18.944 -8.345 -2.622 1.00 80.62 104 GLY A N 1
ATOM 822 C CA . GLY A 1 104 ? -19.218 -8.749 -4.005 1.00 80.62 104 GLY A CA 1
ATOM 823 C C . GLY A 1 104 ? -18.989 -7.655 -5.054 1.00 80.62 104 GLY A C 1
ATOM 824 O O . GLY A 1 104 ? -19.227 -7.880 -6.235 1.00 80.62 104 GLY A O 1
ATOM 825 N N . LYS A 1 105 ? -18.535 -6.464 -4.644 1.00 83.81 105 LYS A N 1
ATOM 826 C CA . LYS A 1 105 ? -18.272 -5.326 -5.542 1.00 83.81 105 LYS A CA 1
ATOM 827 C C . LYS A 1 105 ? -16.871 -5.343 -6.155 1.00 83.81 105 LYS A C 1
ATOM 829 O O . LYS A 1 105 ? -16.628 -4.630 -7.124 1.00 83.81 105 LYS A O 1
ATOM 834 N N . TYR A 1 106 ? -15.951 -6.104 -5.569 1.00 88.56 106 TYR A N 1
ATOM 835 C CA . TYR A 1 106 ? -14.531 -6.078 -5.904 1.00 88.56 106 TYR A CA 1
ATOM 836 C C . TYR A 1 106 ? -14.152 -7.351 -6.649 1.00 88.56 106 TYR A C 1
ATOM 838 O O . TYR A 1 106 ? -14.474 -8.452 -6.209 1.00 88.56 106 TYR A O 1
ATOM 846 N N . ASN A 1 107 ? -13.467 -7.191 -7.779 1.00 91.25 107 ASN A N 1
ATOM 847 C CA . ASN A 1 107 ? -12.987 -8.308 -8.579 1.00 91.25 107 ASN A CA 1
ATOM 848 C C . ASN A 1 107 ? -11.633 -8.799 -8.024 1.00 91.25 107 ASN A C 1
ATOM 850 O O . ASN A 1 107 ? -10.691 -8.001 -8.016 1.00 91.25 107 ASN A O 1
ATOM 854 N N . PRO A 1 108 ? -11.496 -10.073 -7.604 1.00 92.75 108 PRO A N 1
ATOM 855 C CA . PRO A 1 108 ? -10.229 -10.622 -7.107 1.00 92.75 108 PRO A CA 1
ATOM 856 C C . PRO A 1 108 ? -9.121 -10.662 -8.171 1.00 92.75 108 PRO A C 1
ATOM 858 O O . PRO A 1 108 ? -7.946 -10.689 -7.822 1.00 92.75 108 PRO A O 1
ATOM 861 N N . ASN A 1 109 ? -9.486 -10.604 -9.456 1.00 93.12 109 ASN A N 1
ATOM 862 C CA . ASN A 1 109 ? -8.573 -10.630 -10.605 1.00 93.12 109 ASN A CA 1
ATOM 863 C C . ASN A 1 109 ? -8.239 -9.234 -11.130 1.00 93.12 109 ASN A C 1
ATOM 865 O O . ASN A 1 109 ? -7.871 -9.062 -12.290 1.00 93.12 109 ASN A O 1
ATOM 869 N N . THR A 1 110 ? -8.427 -8.212 -10.298 1.00 93.12 110 THR A N 1
ATOM 870 C CA . THR A 1 110 ? -7.950 -6.872 -10.622 1.00 93.12 110 THR A CA 1
ATOM 871 C C . THR A 1 110 ? -6.429 -6.867 -10.789 1.00 93.12 110 THR A C 1
ATOM 873 O O . THR A 1 110 ? -5.752 -7.688 -10.183 1.00 93.12 110 THR A O 1
ATOM 876 N N . ALA A 1 111 ? -5.890 -5.935 -11.570 1.00 93.00 111 ALA A N 1
ATOM 877 C CA . ALA A 1 111 ? -4.454 -5.784 -11.765 1.00 93.00 111 ALA A CA 1
ATOM 878 C C . ALA A 1 111 ? -4.023 -4.317 -11.630 1.00 93.00 111 ALA A C 1
ATOM 880 O O . ALA A 1 111 ? -4.822 -3.407 -11.884 1.00 93.00 111 ALA A O 1
ATOM 881 N N . ASN A 1 112 ? -2.786 -4.095 -11.185 1.00 92.00 112 ASN A N 1
ATOM 882 C CA . ASN A 1 112 ? -2.156 -2.777 -11.195 1.00 92.00 112 ASN A CA 1
ATOM 883 C C . ASN A 1 112 ? -1.638 -2.441 -12.605 1.00 92.00 112 ASN A C 1
ATOM 885 O O . ASN A 1 112 ? -1.910 -3.160 -13.569 1.00 92.00 112 ASN A O 1
ATOM 889 N N . GLU A 1 113 ? -0.898 -1.337 -12.734 1.00 92.06 113 GLU A N 1
ATOM 890 C CA . GLU A 1 113 ? -0.306 -0.968 -14.016 1.00 92.06 113 GLU A CA 1
ATOM 891 C C . GLU A 1 113 ? 0.566 -2.103 -14.553 1.00 92.06 113 GLU A C 1
ATOM 893 O O . GLU A 1 113 ? 0.330 -2.523 -15.674 1.00 92.06 113 GLU A O 1
ATOM 898 N N . ASP A 1 114 ? 1.441 -2.702 -13.752 1.00 91.94 114 ASP A N 1
ATOM 899 C CA . ASP A 1 114 ? 2.344 -3.785 -14.169 1.00 91.94 114 ASP A CA 1
ATOM 900 C C . ASP A 1 114 ? 1.662 -5.134 -14.463 1.00 91.94 114 ASP A C 1
ATOM 902 O O . ASP A 1 114 ? 2.316 -6.096 -14.859 1.00 91.94 114 ASP A O 1
ATOM 906 N N . GLY A 1 115 ? 0.337 -5.220 -14.335 1.00 93.69 115 GLY A N 1
ATOM 907 C CA . GLY A 1 115 ? -0.405 -6.468 -14.507 1.00 93.69 115 GLY A CA 1
ATOM 908 C C . GLY A 1 115 ? -0.403 -7.356 -13.258 1.00 93.69 115 GLY A C 1
ATOM 909 O O . GLY A 1 115 ? -0.979 -8.443 -13.287 1.00 93.69 115 GLY A O 1
ATOM 910 N N . LEU A 1 116 ? 0.181 -6.896 -12.148 1.00 94.25 116 LEU A N 1
ATOM 911 C CA . LEU A 1 116 ? 0.194 -7.625 -10.886 1.00 94.25 116 LEU A CA 1
ATOM 912 C C . LEU A 1 116 ? -1.203 -7.633 -10.275 1.00 94.25 116 LEU A C 1
ATOM 914 O O . LEU A 1 116 ? -1.820 -6.590 -10.043 1.00 94.25 116 LEU A O 1
ATOM 918 N N . THR A 1 117 ? -1.685 -8.834 -9.992 1.00 95.25 117 THR A N 1
ATOM 919 C CA . THR A 1 117 ? -2.970 -9.070 -9.330 1.00 95.25 117 THR A CA 1
ATOM 920 C C . THR A 1 117 ? -2.812 -9.130 -7.809 1.00 95.25 117 THR A C 1
ATOM 922 O O . THR A 1 117 ? -1.696 -9.340 -7.325 1.00 95.25 117 THR A O 1
ATOM 925 N N . PRO A 1 118 ? -3.904 -9.044 -7.018 1.00 95.19 118 PRO A N 1
ATOM 926 C CA . PRO A 1 118 ? -3.860 -9.334 -5.585 1.00 95.19 118 PRO A CA 1
ATOM 927 C C . PRO A 1 118 ? -3.179 -10.668 -5.270 1.00 95.19 118 PRO A C 1
ATOM 929 O O . PRO A 1 118 ? -2.554 -10.811 -4.224 1.00 95.19 118 PRO A O 1
ATOM 932 N N . MET A 1 119 ? -3.259 -11.634 -6.190 1.00 95.44 119 MET A N 1
ATOM 933 C CA . MET A 1 119 ? -2.617 -12.926 -6.016 1.00 95.44 119 MET A CA 1
ATOM 934 C C . MET A 1 119 ? -1.099 -12.898 -6.212 1.00 95.44 119 MET A C 1
ATOM 936 O O . MET A 1 119 ? -0.386 -13.597 -5.496 1.00 95.44 119 MET A O 1
ATOM 940 N N . HIS A 1 120 ? -0.594 -12.069 -7.130 1.00 95.50 120 HIS A N 1
ATOM 941 C CA . HIS A 1 120 ? 0.844 -11.803 -7.215 1.00 95.50 120 HIS A CA 1
ATOM 942 C C . HIS A 1 120 ? 1.328 -11.164 -5.914 1.00 95.50 120 HIS A C 1
ATOM 944 O O . HIS A 1 120 ? 2.280 -11.650 -5.311 1.00 95.50 120 HIS A O 1
ATOM 950 N N . GLN A 1 121 ? 0.613 -10.138 -5.438 1.00 94.56 121 GLN A N 1
ATOM 951 C CA . GLN A 1 121 ? 0.979 -9.415 -4.222 1.00 94.56 121 GLN A CA 1
ATOM 952 C C . GLN A 1 121 ? 1.023 -10.339 -2.999 1.00 94.56 121 GLN A C 1
ATOM 954 O O . GLN A 1 121 ? 2.023 -10.363 -2.292 1.00 94.56 121 GLN A O 1
ATOM 959 N N . CYS A 1 122 ? -0.007 -11.164 -2.774 1.00 93.75 122 CYS A N 1
ATOM 960 C CA . CYS A 1 122 ? 0.004 -12.072 -1.627 1.00 93.75 122 CYS A CA 1
ATOM 961 C C . CYS A 1 122 ? 1.060 -13.183 -1.734 1.00 93.75 122 CYS A C 1
ATOM 963 O O . CYS A 1 122 ? 1.473 -13.693 -0.694 1.00 93.75 122 CYS A O 1
ATOM 965 N N . SER A 1 123 ? 1.505 -13.542 -2.945 1.00 94.50 123 SER A N 1
ATOM 966 C CA . SER A 1 123 ? 2.592 -14.511 -3.152 1.00 94.50 123 SER A CA 1
ATOM 967 C C . SER A 1 123 ? 3.950 -13.899 -2.798 1.00 94.50 123 SER A C 1
ATOM 969 O O . SER A 1 123 ? 4.674 -14.481 -1.999 1.00 94.50 123 SER A O 1
ATOM 971 N N . ILE A 1 124 ? 4.228 -12.679 -3.279 1.00 93.50 124 ILE A N 1
ATOM 972 C CA . ILE A 1 124 ? 5.430 -11.893 -2.926 1.00 93.50 124 ILE A CA 1
ATOM 973 C C . ILE A 1 124 ? 5.520 -11.692 -1.406 1.00 93.50 124 ILE A C 1
ATOM 975 O O . ILE A 1 124 ? 6.582 -11.810 -0.799 1.00 93.50 124 ILE A O 1
ATOM 979 N N . ASP A 1 125 ? 4.375 -11.421 -0.787 1.00 92.69 125 ASP A N 1
ATOM 980 C CA . ASP A 1 125 ? 4.243 -11.142 0.639 1.00 92.69 125 ASP A CA 1
ATOM 981 C C . ASP A 1 125 ? 4.076 -12.410 1.505 1.00 92.69 125 ASP A C 1
ATOM 983 O O . ASP A 1 125 ? 3.816 -12.305 2.708 1.00 92.69 125 ASP A O 1
ATOM 987 N N . ASN A 1 126 ? 4.160 -13.607 0.907 1.00 92.62 126 ASN A N 1
ATOM 988 C CA . ASN A 1 126 ? 3.981 -14.916 1.548 1.00 92.62 126 ASN A CA 1
ATOM 989 C C . ASN A 1 126 ? 2.744 -14.997 2.477 1.00 92.62 126 ASN A C 1
ATOM 991 O O . ASN A 1 126 ? 2.784 -15.496 3.605 1.00 92.62 126 ASN A O 1
ATOM 995 N N . SER A 1 127 ? 1.626 -14.430 2.021 1.00 93.50 127 SER A N 1
ATOM 996 C CA . SER A 1 127 ? 0.400 -14.242 2.796 1.00 93.50 127 SER A CA 1
ATOM 997 C C . SER A 1 127 ? -0.641 -15.323 2.505 1.00 93.50 127 SER A C 1
ATOM 999 O O . SER A 1 127 ? -1.639 -15.089 1.816 1.00 93.50 127 SER A O 1
ATOM 1001 N N . ASP A 1 128 ? -0.464 -16.495 3.119 1.00 93.50 128 ASP A N 1
ATOM 1002 C CA . ASP A 1 128 ? -1.349 -17.663 2.965 1.00 93.50 128 ASP A CA 1
ATOM 1003 C C . ASP A 1 128 ? -2.831 -17.366 3.235 1.00 93.50 128 ASP A C 1
ATOM 1005 O O . ASP A 1 128 ? -3.723 -17.922 2.592 1.00 93.50 128 ASP A O 1
ATOM 1009 N N . GLN A 1 129 ? -3.117 -16.508 4.219 1.00 95.06 129 GLN A N 1
ATOM 1010 C CA . GLN A 1 129 ? -4.495 -16.179 4.592 1.00 95.06 129 GLN A CA 1
ATOM 1011 C C . GLN A 1 129 ? -5.202 -15.413 3.473 1.00 95.06 129 GLN A C 1
ATOM 1013 O O . GLN A 1 129 ? -6.335 -15.738 3.125 1.00 95.06 129 GLN A O 1
ATOM 1018 N N . ILE A 1 130 ? -4.519 -14.431 2.884 1.00 94.94 130 ILE A N 1
ATOM 1019 C CA . ILE A 1 130 ? -5.053 -13.623 1.787 1.00 94.94 130 ILE A CA 1
ATOM 1020 C C . ILE A 1 130 ? -5.158 -14.468 0.519 1.00 94.94 130 ILE A C 1
ATOM 1022 O O . ILE A 1 130 ? -6.176 -14.413 -0.165 1.00 94.94 130 ILE A O 1
ATOM 1026 N N . LEU A 1 131 ? -4.161 -15.315 0.252 1.00 94.75 131 LEU A N 1
ATOM 1027 C CA . LEU A 1 131 ? -4.186 -16.261 -0.860 1.00 94.75 131 LEU A CA 1
ATOM 1028 C C . LEU A 1 131 ? -5.414 -17.184 -0.796 1.00 94.75 131 LEU A C 1
ATOM 1030 O O . LEU A 1 131 ? -6.145 -17.308 -1.777 1.00 94.75 131 LEU A O 1
ATOM 1034 N N . ARG A 1 132 ? -5.714 -17.762 0.375 1.00 95.06 132 ARG A N 1
ATOM 1035 C CA . ARG A 1 132 ? -6.915 -18.595 0.573 1.00 95.06 132 ARG A CA 1
ATOM 1036 C C . ARG A 1 132 ? -8.212 -17.820 0.348 1.00 95.06 132 ARG A C 1
ATOM 1038 O O . ARG A 1 132 ? -9.115 -18.354 -0.288 1.00 95.06 132 ARG A O 1
ATOM 1045 N N . LEU A 1 133 ? -8.296 -16.580 0.833 1.00 95.31 133 LEU A N 1
ATOM 1046 C CA . LEU A 1 133 ? -9.470 -15.726 0.625 1.00 95.31 133 LEU A CA 1
ATOM 1047 C C . LEU A 1 133 ? -9.680 -15.399 -0.855 1.00 95.31 133 LEU A C 1
ATOM 1049 O O . LEU A 1 133 ? -10.802 -15.473 -1.347 1.00 95.31 133 LEU A O 1
ATOM 1053 N N . LEU A 1 134 ? -8.611 -15.065 -1.577 1.00 94.75 134 LEU A N 1
ATOM 1054 C CA . LEU A 1 134 ? -8.692 -14.785 -3.008 1.00 94.75 134 LEU A CA 1
ATOM 1055 C C . LEU A 1 134 ? -9.164 -16.022 -3.780 1.00 94.75 134 LEU A C 1
ATOM 1057 O O . LEU A 1 134 ? -10.070 -15.898 -4.599 1.00 94.75 134 LEU A O 1
ATOM 1061 N N . ILE A 1 135 ? -8.633 -17.211 -3.472 1.00 95.31 135 ILE A N 1
ATOM 1062 C CA . ILE A 1 135 ? -9.056 -18.476 -4.096 1.00 95.31 135 ILE A CA 1
ATOM 1063 C C . ILE A 1 135 ? -10.534 -18.777 -3.805 1.00 95.31 135 ILE A C 1
ATOM 1065 O O . ILE A 1 135 ? -11.280 -19.109 -4.724 1.00 95.31 135 ILE A O 1
ATOM 1069 N N . GLU A 1 136 ? -10.981 -18.622 -2.554 1.00 95.00 136 GLU A N 1
ATOM 1070 C CA . GLU A 1 136 ? -12.382 -18.840 -2.155 1.00 95.00 136 GLU A CA 1
ATOM 1071 C C . GLU A 1 136 ? -13.354 -17.942 -2.939 1.00 95.00 136 GLU A C 1
ATOM 1073 O O . GLU A 1 136 ? -14.470 -18.350 -3.260 1.00 95.00 136 GLU A O 1
ATOM 1078 N N . HIS A 1 137 ? -12.908 -16.739 -3.301 1.00 94.00 137 HIS A N 1
ATOM 1079 C CA . HIS A 1 137 ? -13.689 -15.760 -4.049 1.00 94.00 137 HIS A CA 1
ATOM 1080 C C . HIS A 1 137 ? -13.453 -15.783 -5.573 1.00 94.00 137 HIS A C 1
ATOM 1082 O O . HIS A 1 137 ? -13.949 -14.898 -6.269 1.00 94.00 137 HIS A O 1
ATOM 1088 N N . GLY A 1 138 ? -12.759 -16.793 -6.114 1.00 93.00 138 GLY A N 1
ATOM 1089 C CA . GLY A 1 138 ? -12.576 -16.968 -7.564 1.00 93.00 138 GLY A CA 1
ATOM 1090 C C . GLY A 1 138 ? -11.371 -16.233 -8.163 1.00 93.00 138 GLY A C 1
ATOM 1091 O O . GLY A 1 138 ? -11.387 -15.869 -9.341 1.00 93.00 138 GLY A O 1
ATOM 1092 N N . GLY A 1 139 ? -10.338 -15.992 -7.357 1.00 93.62 139 GLY A N 1
ATOM 1093 C CA . GLY A 1 139 ? -9.038 -15.508 -7.810 1.00 93.62 139 GLY A CA 1
ATOM 1094 C C . GLY A 1 139 ? -8.362 -16.499 -8.760 1.00 93.62 139 GLY A C 1
ATOM 1095 O O . GLY A 1 139 ? -8.316 -17.701 -8.497 1.00 93.62 139 GLY A O 1
ATOM 1096 N N . ASP A 1 140 ? -7.848 -15.991 -9.874 1.00 95.06 140 ASP A N 1
ATOM 1097 C CA . ASP A 1 140 ? -7.149 -16.760 -10.890 1.00 95.06 140 ASP A CA 1
ATOM 1098 C C . ASP A 1 140 ? -5.725 -17.059 -10.432 1.00 95.06 140 ASP A C 1
ATOM 1100 O O . ASP A 1 140 ? -4.864 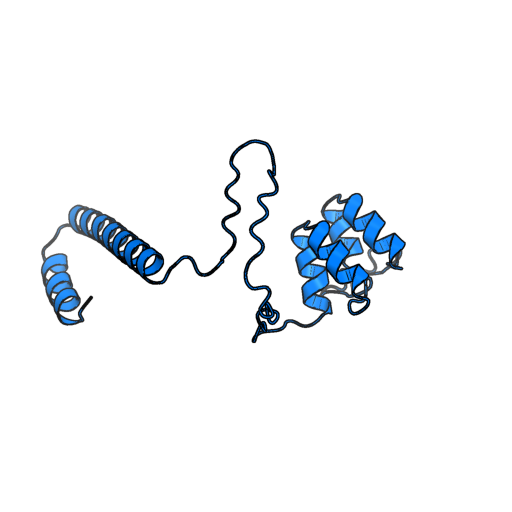-16.176 -10.354 1.00 95.06 140 ASP A O 1
ATOM 1104 N N . VAL A 1 141 ? -5.482 -18.344 -10.170 1.00 94.12 141 VAL A N 1
ATOM 1105 C CA . VAL A 1 141 ? -4.183 -18.814 -9.704 1.00 94.12 141 VAL A CA 1
ATOM 1106 C C . VAL A 1 141 ? -3.075 -18.735 -10.747 1.00 94.12 141 VAL A C 1
ATOM 1108 O O . VAL A 1 141 ? -1.894 -18.720 -10.405 1.00 94.12 141 VAL A O 1
ATOM 1111 N N . ASN A 1 142 ? -3.467 -18.657 -12.015 1.00 94.94 142 ASN A N 1
ATOM 1112 C CA . ASN A 1 142 ? -2.576 -18.615 -13.163 1.00 94.94 142 ASN A CA 1
ATOM 1113 C C . ASN A 1 142 ? -2.612 -17.257 -13.868 1.00 94.94 142 ASN A C 1
ATOM 1115 O O . ASN A 1 142 ? -2.193 -17.175 -15.027 1.00 94.94 142 ASN A O 1
ATOM 1119 N N . ALA A 1 143 ? -3.104 -16.211 -13.190 1.00 95.06 143 ALA A N 1
ATOM 1120 C CA . ALA A 1 143 ? -3.087 -14.855 -13.717 1.00 95.06 143 ALA A CA 1
ATOM 1121 C C . ALA A 1 143 ? -1.671 -14.502 -14.182 1.00 95.06 143 ALA A C 1
ATOM 1123 O O . ALA A 1 143 ? -0.701 -14.867 -13.525 1.00 95.06 143 ALA A O 1
ATOM 1124 N N . LYS A 1 144 ? -1.553 -13.812 -15.313 1.00 95.75 144 LYS A N 1
ATOM 1125 C CA . LYS A 1 144 ? -0.261 -13.405 -15.863 1.00 95.75 144 LYS A CA 1
ATOM 1126 C C . LYS A 1 144 ? -0.113 -11.900 -15.782 1.00 95.75 144 LYS A C 1
ATOM 1128 O O . LYS A 1 144 ? -1.026 -11.187 -16.203 1.00 95.75 144 LYS A O 1
ATOM 1133 N N . ASP A 1 145 ? 1.020 -11.447 -15.270 1.00 94.69 145 ASP A N 1
ATOM 1134 C CA . ASP A 1 145 ? 1.406 -10.044 -15.341 1.00 94.69 145 ASP A CA 1
ATOM 1135 C C . ASP A 1 145 ? 1.934 -9.669 -16.743 1.00 94.69 145 ASP A C 1
ATOM 1137 O O . ASP A 1 145 ? 1.845 -10.451 -17.701 1.00 94.69 145 ASP A O 1
ATOM 1141 N N . ARG A 1 146 ? 2.457 -8.445 -16.894 1.00 95.81 146 ARG A N 1
ATOM 1142 C CA . ARG A 1 146 ? 3.004 -7.967 -18.175 1.00 95.81 146 ARG A CA 1
ATOM 1143 C C . ARG A 1 146 ? 4.209 -8.768 -18.674 1.00 95.81 146 ARG A C 1
ATOM 1145 O O . ARG A 1 146 ? 4.390 -8.849 -19.888 1.00 95.81 146 ARG A O 1
ATOM 1152 N N . ASP A 1 147 ? 4.976 -9.376 -17.774 1.00 94.88 147 ASP A N 1
ATOM 1153 C CA . ASP A 1 147 ? 6.145 -10.200 -18.090 1.00 94.88 147 ASP A CA 1
ATOM 1154 C C . ASP A 1 147 ? 5.794 -11.694 -18.205 1.00 94.88 147 ASP A C 1
ATOM 1156 O O . ASP A 1 147 ? 6.669 -12.553 -18.332 1.00 94.88 147 ASP A O 1
ATOM 1160 N N . LEU A 1 148 ? 4.493 -12.012 -18.231 1.00 94.62 148 LEU A N 1
ATOM 1161 C CA . LEU A 1 148 ? 3.942 -13.366 -18.269 1.00 94.62 148 LEU A CA 1
ATOM 1162 C C . LEU A 1 148 ? 4.274 -14.199 -17.026 1.00 94.62 148 LEU A C 1
ATOM 1164 O O . LEU A 1 148 ? 4.127 -15.428 -17.060 1.00 94.62 148 LEU A O 1
ATOM 1168 N N . TRP A 1 149 ? 4.693 -13.555 -15.939 1.00 96.38 149 TRP A N 1
ATOM 1169 C CA . TRP A 1 149 ? 4.890 -14.213 -14.663 1.00 96.38 149 TRP A CA 1
ATOM 1170 C C . TRP A 1 149 ? 3.540 -14.526 -14.051 1.00 96.38 149 TRP A C 1
ATOM 1172 O O . TRP A 1 149 ? 2.571 -13.788 -14.196 1.00 96.38 149 TRP A O 1
ATOM 1182 N N . THR A 1 150 ? 3.484 -15.685 -13.410 1.00 95.81 150 THR A N 1
ATOM 1183 C CA . THR A 1 150 ? 2.332 -16.084 -12.606 1.00 95.81 150 THR A CA 1
ATOM 1184 C C . THR A 1 150 ? 2.629 -15.807 -11.139 1.00 95.81 150 THR A C 1
ATOM 1186 O O . THR A 1 150 ? 3.800 -15.699 -10.771 1.00 95.81 150 THR A O 1
ATOM 1189 N N . PRO A 1 151 ? 1.616 -15.797 -10.260 1.00 94.62 151 PRO A N 1
ATOM 1190 C CA . PRO A 1 151 ? 1.830 -15.643 -8.825 1.00 94.62 151 PRO A CA 1
ATOM 1191 C C . PRO A 1 151 ? 2.843 -16.641 -8.253 1.00 94.62 151 PRO A C 1
ATOM 1193 O O . PRO A 1 151 ? 3.635 -16.285 -7.392 1.00 94.62 151 PRO A O 1
ATOM 1196 N N . LEU A 1 152 ? 2.899 -17.858 -8.808 1.00 94.31 152 LEU A N 1
ATOM 1197 C CA . LEU A 1 152 ? 3.897 -18.863 -8.435 1.00 94.31 152 LEU A CA 1
ATOM 1198 C C . LEU A 1 152 ? 5.338 -18.478 -8.818 1.00 94.31 152 LEU A C 1
ATOM 1200 O O . LEU A 1 152 ? 6.262 -18.875 -8.122 1.00 94.31 152 LEU A O 1
ATOM 1204 N N . HIS A 1 153 ? 5.547 -17.727 -9.903 1.00 94.56 153 HIS A N 1
ATOM 1205 C CA . HIS A 1 153 ? 6.872 -17.195 -10.247 1.00 94.56 153 HIS A CA 1
ATOM 1206 C C . HIS A 1 153 ? 7.316 -16.074 -9.295 1.00 94.56 153 HIS A C 1
ATOM 1208 O O . HIS A 1 153 ? 8.511 -15.818 -9.193 1.00 94.56 153 HIS A O 1
ATOM 1214 N N . ALA A 1 154 ? 6.366 -15.403 -8.635 1.00 87.75 154 ALA A N 1
ATOM 1215 C CA . ALA A 1 154 ? 6.617 -14.280 -7.736 1.00 87.75 154 ALA A CA 1
ATOM 1216 C C . ALA A 1 154 ? 6.854 -14.691 -6.266 1.00 87.75 154 ALA A C 1
ATOM 1218 O O . ALA A 1 154 ? 7.151 -13.821 -5.448 1.00 87.75 154 ALA A O 1
ATOM 1219 N N . ALA A 1 155 ? 6.677 -15.977 -5.936 1.00 84.50 155 ALA A N 1
ATOM 1220 C CA . ALA A 1 155 ? 6.811 -16.547 -4.590 1.00 84.50 155 ALA A CA 1
ATOM 1221 C C . ALA A 1 155 ? 8.256 -16.928 -4.217 1.00 84.50 155 ALA A C 1
ATOM 1223 O O . ALA A 1 155 ? 9.071 -17.182 -5.135 1.00 84.50 155 ALA A O 1
#

pLDDT: mean 79.63, std 20.95, range [28.53, 96.38]